Protein AF-A0A661XFU4-F1 (afdb_monomer_lite)

Foldseek 3Di:
DVVCCVVCVVVVLVVLLVVLVVVLVVLCVVCVVVLVPDDPVCSVVDCSNVSNVVSVVVSVVVVVVCCVVVLVVCCVVPVPVSPVVVVVVVVLVVQLCVQLVPFFQDCDDDSNVCCVVVVDPSSVRSSVRSNVVSVVVVVVVVVVCVVVVVVVVVVD

Sequence (156 aa):
MYKFLTKHGTAMAFGLGAVVAAIGILSILGGLDGYNMLPEDQQDTTDIFNVAISGGVILTIVAFATAILFGVYQVIMNPKGAIQSILGLVVIIGMFLIFYSTATTETAGPIYEDIQAGKLSGDVSNWITGALWTTLIIFGATIFVFIFSEIRNVFK

pLDDT: mean 89.97, std 5.71, range [57.38, 96.56]

Radius of gyration: 20.04 Å; chains: 1; bounding box: 47×38×58 Å

Structure (mmCIF, N/CA/C/O backbone):
data_AF-A0A661XFU4-F1
#
_entry.id   AF-A0A661XFU4-F1
#
loop_
_atom_site.group_PDB
_atom_site.id
_atom_site.type_symbol
_atom_site.label_atom_id
_atom_site.label_alt_id
_atom_site.label_comp_id
_atom_site.label_asym_id
_atom_site.label_entity_id
_atom_site.label_seq_id
_atom_site.pdbx_PDB_ins_code
_atom_site.Cartn_x
_atom_site.Cartn_y
_atom_site.Cartn_z
_atom_site.occupancy
_atom_site.B_iso_or_equiv
_atom_site.auth_seq_id
_atom_site.auth_comp_id
_atom_site.auth_asym_id
_atom_site.auth_atom_id
_atom_site.pdbx_PDB_model_num
ATOM 1 N N . MET A 1 1 ? -9.654 -20.796 16.132 1.00 57.38 1 MET A N 1
ATOM 2 C CA . MET A 1 1 ? -9.230 -19.957 14.987 1.00 57.38 1 MET A CA 1
ATOM 3 C C . MET A 1 1 ? -9.431 -18.463 15.218 1.00 57.38 1 MET A C 1
ATOM 5 O O . MET A 1 1 ? -8.440 -17.754 15.162 1.00 57.38 1 MET A O 1
ATOM 9 N N . TYR A 1 2 ? -10.638 -17.980 15.550 1.00 66.44 2 TYR A N 1
ATOM 10 C CA . TYR A 1 2 ? -10.903 -16.539 15.742 1.00 66.44 2 TYR A CA 1
ATOM 11 C C . TYR A 1 2 ? -9.912 -15.843 16.698 1.00 66.44 2 TYR A C 1
ATOM 13 O O . TYR A 1 2 ? -9.230 -14.917 16.286 1.00 66.44 2 TYR A O 1
ATOM 21 N N . LYS A 1 3 ? -9.713 -16.374 17.917 1.00 75.06 3 LYS A N 1
ATOM 22 C CA . LYS A 1 3 ? -8.766 -15.811 18.906 1.00 75.06 3 LYS A CA 1
ATOM 23 C C . LYS A 1 3 ? -7.305 -15.755 18.437 1.00 75.06 3 LYS A C 1
ATOM 25 O O . LYS A 1 3 ? -6.555 -14.896 18.886 1.00 75.06 3 LYS A O 1
ATOM 30 N N . PHE A 1 4 ? -6.894 -16.682 17.572 1.00 77.75 4 PHE A N 1
ATOM 31 C CA . PHE A 1 4 ? -5.534 -16.725 17.035 1.00 77.75 4 PHE A CA 1
ATOM 32 C C . PHE A 1 4 ? -5.346 -15.643 15.966 1.00 77.75 4 PHE A C 1
ATOM 34 O O . PHE A 1 4 ? -4.402 -14.866 16.053 1.00 77.75 4 PHE A O 1
ATOM 41 N N . LEU A 1 5 ? -6.299 -15.522 15.035 1.00 71.94 5 LEU A N 1
ATOM 42 C CA . LEU A 1 5 ? -6.296 -14.481 14.002 1.00 71.94 5 LEU A CA 1
ATOM 43 C C . LEU A 1 5 ? -6.442 -13.075 14.594 1.00 71.94 5 LEU A C 1
ATOM 45 O O . LEU A 1 5 ? -5.763 -12.159 14.155 1.00 71.94 5 LEU A O 1
ATOM 49 N N . THR A 1 6 ? -7.258 -12.892 15.633 1.00 74.94 6 THR A N 1
ATOM 50 C CA . THR A 1 6 ? -7.392 -11.582 16.291 1.00 74.94 6 THR A CA 1
ATOM 51 C C . THR A 1 6 ? -6.157 -11.193 17.101 1.00 74.94 6 THR A C 1
ATOM 53 O O . THR A 1 6 ? -5.906 -10.010 17.286 1.00 74.94 6 THR A O 1
ATOM 56 N N . LYS A 1 7 ? -5.386 -12.168 17.605 1.00 82.56 7 LYS A N 1
ATOM 57 C CA . LYS A 1 7 ? -4.180 -11.915 18.410 1.00 82.56 7 LYS A CA 1
ATOM 58 C C . LYS A 1 7 ? -2.912 -11.784 17.560 1.00 82.56 7 LYS A C 1
ATOM 60 O O . LYS A 1 7 ? -2.014 -11.037 17.926 1.00 82.56 7 LYS A O 1
ATOM 65 N N . HIS A 1 8 ? -2.837 -12.509 16.444 1.00 85.44 8 HIS A N 1
ATOM 66 C CA . HIS A 1 8 ? -1.637 -12.614 15.606 1.00 85.44 8 HIS A CA 1
ATOM 67 C C . HIS A 1 8 ? -1.863 -12.184 14.152 1.00 85.44 8 HIS A C 1
ATOM 69 O O . HIS A 1 8 ? -0.983 -12.386 13.322 1.00 85.44 8 HIS A O 1
ATOM 75 N N . GLY A 1 9 ? -3.012 -11.587 13.826 1.00 80.88 9 GLY A N 1
ATOM 76 C CA . GLY A 1 9 ? -3.378 -11.217 12.456 1.00 80.88 9 GLY A CA 1
ATOM 77 C C . GLY A 1 9 ? -2.322 -10.359 11.765 1.00 80.88 9 GLY A C 1
ATOM 78 O O . GLY A 1 9 ? -1.898 -10.693 10.663 1.00 80.88 9 GLY A O 1
ATOM 79 N N . THR A 1 10 ? -1.812 -9.330 12.446 1.00 82.56 10 THR A N 1
ATOM 80 C CA . THR A 1 10 ? -0.749 -8.462 11.915 1.00 82.56 10 THR A CA 1
ATOM 81 C C . THR A 1 10 ? 0.551 -9.226 11.660 1.00 82.56 10 THR A C 1
ATOM 83 O O . THR A 1 10 ? 1.158 -9.067 10.606 1.00 82.56 10 THR A O 1
ATOM 86 N N . ALA A 1 11 ? 0.957 -10.101 12.586 1.00 84.62 11 ALA A N 1
ATOM 87 C CA . ALA A 1 11 ? 2.164 -10.913 12.432 1.00 84.62 11 ALA A CA 1
ATOM 88 C C . ALA A 1 11 ? 2.035 -11.916 11.275 1.00 84.62 11 ALA A C 1
ATOM 90 O O . ALA A 1 11 ? 2.994 -12.136 10.543 1.00 84.62 11 ALA A O 1
ATOM 91 N N . MET A 1 12 ? 0.845 -12.489 11.071 1.00 85.44 12 MET A N 1
ATOM 92 C CA . MET A 1 12 ? 0.593 -13.380 9.940 1.00 85.44 12 MET A CA 1
ATOM 93 C C . MET A 1 12 ? 0.554 -12.641 8.606 1.00 85.44 12 MET A C 1
ATOM 95 O O . MET A 1 12 ? 1.117 -13.140 7.639 1.00 85.44 12 MET A O 1
ATOM 99 N N . ALA A 1 13 ? -0.070 -11.461 8.545 1.00 84.81 13 ALA A N 1
ATOM 100 C CA . ALA A 1 13 ? -0.080 -10.638 7.337 1.00 84.81 13 ALA A CA 1
ATOM 101 C C . ALA A 1 13 ? 1.345 -10.226 6.938 1.00 84.81 13 ALA A C 1
ATOM 103 O O . ALA A 1 13 ? 1.737 -10.390 5.784 1.00 84.81 13 ALA A O 1
ATOM 104 N N . PHE A 1 14 ? 2.143 -9.779 7.914 1.00 86.50 14 PHE A N 1
ATOM 105 C CA . PHE A 1 14 ? 3.555 -9.478 7.703 1.00 86.50 14 PHE A CA 1
ATOM 106 C C . PHE A 1 14 ? 4.342 -10.715 7.257 1.00 86.50 14 PHE A C 1
ATOM 108 O O . PHE A 1 14 ? 5.063 -10.651 6.269 1.00 86.50 14 PHE A O 1
ATOM 115 N N . GLY A 1 15 ? 4.174 -11.853 7.940 1.00 90.56 15 GLY A N 1
ATOM 116 C CA . GLY A 1 15 ? 4.860 -13.099 7.598 1.00 90.56 15 GLY A CA 1
ATOM 117 C C . GLY A 1 15 ? 4.535 -13.589 6.186 1.00 90.56 15 GLY A C 1
ATOM 118 O O . GLY A 1 15 ? 5.437 -13.970 5.449 1.00 90.56 15 GLY A O 1
ATOM 119 N N . LEU A 1 16 ? 3.266 -13.520 5.777 1.00 91.50 16 LEU A N 1
ATOM 120 C CA . LEU A 1 16 ? 2.834 -13.882 4.426 1.00 91.50 16 LEU A CA 1
ATOM 121 C C . LEU A 1 16 ? 3.483 -12.974 3.368 1.00 91.50 16 LEU A C 1
ATOM 123 O O . LEU A 1 16 ? 4.008 -13.470 2.373 1.00 91.50 16 LEU A O 1
ATOM 127 N N . GLY A 1 17 ? 3.501 -11.658 3.607 1.00 91.12 17 GLY A N 1
ATOM 128 C CA . GLY A 1 17 ? 4.184 -10.701 2.734 1.00 91.12 17 GLY A CA 1
ATOM 129 C C . GLY A 1 17 ? 5.694 -10.940 2.668 1.00 91.12 17 GLY A C 1
ATOM 130 O O . GLY A 1 17 ? 6.269 -10.949 1.583 1.00 91.12 17 GLY A O 1
ATOM 131 N N . ALA A 1 18 ? 6.330 -11.215 3.809 1.00 93.44 18 ALA A N 1
ATOM 132 C CA . ALA A 1 18 ? 7.754 -11.527 3.888 1.00 93.44 18 ALA A CA 1
ATOM 133 C C . ALA A 1 18 ? 8.112 -12.809 3.121 1.00 93.44 18 ALA A C 1
ATOM 135 O O . ALA A 1 18 ? 9.145 -12.850 2.460 1.00 93.44 18 ALA A O 1
ATOM 136 N N . VAL A 1 19 ? 7.254 -13.835 3.152 1.00 95.25 19 VAL A N 1
ATOM 137 C CA . VAL A 1 19 ? 7.441 -15.062 2.363 1.00 95.25 19 VAL A CA 1
ATOM 138 C C . VAL A 1 19 ? 7.367 -14.767 0.867 1.00 95.25 19 VAL A C 1
ATOM 140 O O . VAL A 1 19 ? 8.261 -15.178 0.133 1.00 95.25 19 VAL A O 1
ATOM 143 N N . VAL A 1 20 ? 6.354 -14.025 0.407 1.00 94.88 20 VAL A N 1
ATOM 144 C CA . VAL A 1 20 ? 6.242 -13.642 -1.013 1.00 94.88 20 VAL A CA 1
ATOM 145 C C . VAL A 1 20 ? 7.457 -12.824 -1.456 1.00 94.88 20 VAL A C 1
ATOM 147 O O . VAL A 1 20 ? 8.033 -13.110 -2.504 1.00 94.88 20 VAL A O 1
ATOM 150 N N . ALA A 1 21 ? 7.895 -11.864 -0.638 1.00 94.12 21 ALA A N 1
ATOM 151 C CA . ALA A 1 21 ? 9.090 -11.074 -0.909 1.00 94.12 21 ALA A CA 1
ATOM 152 C C . ALA A 1 21 ? 10.353 -11.945 -0.973 1.00 94.12 21 ALA A C 1
ATOM 154 O O . ALA A 1 21 ? 11.139 -11.811 -1.906 1.00 94.12 21 ALA A O 1
ATOM 155 N N . ALA A 1 22 ? 10.534 -12.874 -0.030 1.00 96.31 22 ALA A N 1
ATOM 156 C CA . ALA A 1 22 ? 11.678 -13.780 -0.013 1.00 96.31 22 ALA A CA 1
ATOM 157 C C . ALA A 1 22 ? 11.717 -14.675 -1.260 1.00 96.31 22 ALA A C 1
ATOM 159 O O . ALA A 1 22 ? 12.764 -14.793 -1.890 1.00 96.31 22 ALA A O 1
ATOM 160 N N . ILE A 1 23 ? 10.581 -15.259 -1.657 1.00 96.06 23 ILE A N 1
ATOM 161 C CA . ILE A 1 23 ? 10.496 -16.071 -2.880 1.00 96.06 23 ILE A CA 1
ATOM 162 C C . ILE A 1 23 ? 10.785 -15.206 -4.115 1.00 96.06 23 ILE A C 1
ATOM 164 O O . ILE A 1 23 ? 11.535 -15.630 -4.991 1.00 96.06 23 ILE A O 1
ATOM 168 N N . GLY A 1 24 ? 10.246 -13.986 -4.169 1.00 96.00 24 GLY A N 1
ATOM 169 C CA . GLY A 1 24 ? 10.532 -13.028 -5.235 1.00 96.00 24 GLY A CA 1
ATOM 170 C C . GLY A 1 24 ? 12.024 -12.708 -5.354 1.00 96.00 24 GLY A C 1
ATOM 171 O O . GLY A 1 24 ? 12.581 -12.782 -6.443 1.00 96.00 24 GLY A O 1
ATOM 172 N N . ILE A 1 25 ? 12.693 -12.439 -4.230 1.00 95.81 25 ILE A N 1
ATOM 173 C CA . ILE A 1 25 ? 14.142 -12.194 -4.191 1.00 95.81 25 ILE A CA 1
ATOM 174 C C . ILE A 1 25 ? 14.915 -13.421 -4.684 1.00 95.81 25 ILE A C 1
ATOM 176 O O . ILE A 1 25 ? 15.825 -13.273 -5.491 1.00 95.81 25 ILE A O 1
ATOM 180 N N . LEU A 1 26 ? 14.551 -14.630 -4.247 1.00 96.44 26 LEU A N 1
ATOM 181 C CA . LEU A 1 26 ? 15.207 -15.859 -4.705 1.00 96.44 26 LEU A CA 1
ATOM 182 C C . LEU A 1 26 ? 15.034 -16.081 -6.215 1.00 96.44 26 LEU A C 1
ATOM 184 O O . LEU A 1 26 ? 15.989 -16.475 -6.878 1.00 96.44 26 LEU A O 1
ATOM 188 N N . SER A 1 27 ? 13.848 -15.793 -6.756 1.00 95.81 27 SER A N 1
ATOM 189 C CA . SER A 1 27 ? 13.569 -15.848 -8.198 1.00 95.81 27 SER A CA 1
ATOM 190 C C . SER A 1 27 ? 14.450 -14.871 -8.981 1.00 95.81 27 SER A C 1
ATOM 192 O O . SER A 1 27 ? 15.085 -15.255 -9.961 1.00 95.81 27 SER A O 1
ATOM 194 N N . ILE A 1 28 ? 14.555 -13.626 -8.505 1.00 95.56 28 ILE A N 1
ATOM 195 C CA . ILE A 1 28 ? 15.386 -12.588 -9.125 1.00 95.56 28 ILE A CA 1
ATOM 196 C C . ILE A 1 28 ? 16.861 -12.985 -9.082 1.00 95.56 28 ILE A C 1
ATOM 198 O O . ILE A 1 28 ? 17.519 -12.985 -10.115 1.00 95.56 28 ILE A O 1
ATOM 202 N N . LEU A 1 29 ? 17.378 -13.371 -7.911 1.00 95.81 29 LEU A N 1
ATOM 203 C CA . LEU A 1 29 ? 18.782 -13.760 -7.754 1.00 95.81 29 LEU A CA 1
ATOM 204 C C . LEU A 1 29 ? 19.137 -14.995 -8.589 1.00 95.81 29 LEU A C 1
ATOM 206 O O . LEU A 1 29 ? 20.232 -15.059 -9.137 1.00 95.81 29 LEU A O 1
ATOM 210 N N . GLY A 1 30 ? 18.219 -15.957 -8.713 1.00 94.44 30 GLY A N 1
ATOM 211 C CA . GLY A 1 30 ? 18.424 -17.160 -9.520 1.00 94.44 30 GLY A CA 1
ATOM 212 C C . GLY A 1 30 ? 18.425 -16.913 -11.032 1.00 94.44 30 GLY A C 1
ATOM 213 O O . GLY A 1 30 ? 19.010 -17.704 -11.766 1.00 94.44 30 GLY A O 1
ATOM 214 N N . GLY A 1 31 ? 17.789 -15.836 -11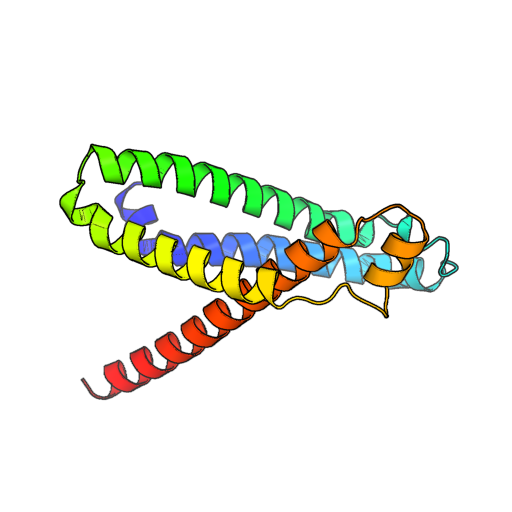.502 1.00 92.50 31 GLY A N 1
ATOM 215 C CA . GLY A 1 31 ? 17.699 -15.487 -12.924 1.00 92.50 31 GLY A CA 1
ATOM 216 C C . GLY A 1 31 ? 18.508 -14.255 -13.342 1.00 92.50 31 GLY A C 1
ATOM 217 O O . GLY A 1 31 ? 18.472 -13.877 -14.513 1.00 92.50 31 GLY A O 1
ATOM 218 N N . LEU A 1 32 ? 19.234 -13.631 -12.408 1.00 93.81 32 LEU A N 1
ATOM 219 C CA . LEU A 1 32 ? 19.890 -12.337 -12.606 1.00 93.81 32 LEU A CA 1
ATOM 220 C C . LEU A 1 32 ? 20.948 -12.368 -13.717 1.00 93.81 32 LEU A C 1
ATOM 222 O O . LEU A 1 32 ? 21.024 -11.441 -14.520 1.00 93.81 32 LEU A O 1
ATOM 226 N N . ASP A 1 33 ? 21.732 -13.443 -13.794 1.00 92.31 33 ASP A N 1
ATOM 227 C CA . ASP A 1 33 ? 22.762 -13.588 -14.826 1.00 92.31 33 ASP A CA 1
ATOM 228 C C . ASP A 1 33 ? 22.145 -13.665 -16.228 1.00 92.31 33 ASP A C 1
ATOM 230 O O . ASP A 1 33 ? 22.628 -13.016 -17.151 1.00 92.31 33 ASP A O 1
ATOM 234 N N . GLY A 1 34 ? 21.037 -14.400 -16.377 1.00 90.31 34 GLY A N 1
ATOM 235 C CA . GLY A 1 34 ? 20.303 -14.489 -17.640 1.00 90.31 34 GLY A CA 1
ATOM 236 C C . GLY A 1 34 ? 19.662 -13.159 -18.035 1.00 90.31 34 GLY A C 1
ATOM 237 O O . GLY A 1 34 ? 19.720 -12.776 -19.198 1.00 90.31 34 GLY A O 1
ATOM 238 N N . TYR A 1 35 ? 19.117 -12.425 -17.064 1.00 91.38 35 TYR A N 1
ATOM 239 C CA . TYR A 1 35 ? 18.552 -11.093 -17.280 1.00 91.38 35 TYR A CA 1
ATOM 240 C C . TYR A 1 35 ? 19.593 -10.082 -17.775 1.00 91.38 35 TYR A C 1
ATOM 242 O O . TYR A 1 35 ? 19.356 -9.383 -18.753 1.00 91.38 35 TYR A O 1
ATOM 250 N N . ASN A 1 36 ? 20.772 -10.046 -17.149 1.00 91.75 36 ASN A N 1
ATOM 251 C CA . ASN A 1 36 ? 21.837 -9.105 -17.510 1.00 91.75 36 ASN A CA 1
ATOM 252 C C . ASN A 1 36 ? 22.470 -9.388 -18.884 1.00 91.75 36 ASN A C 1
ATOM 254 O O . ASN A 1 36 ? 23.164 -8.530 -19.426 1.00 91.75 36 ASN A O 1
ATOM 258 N N . MET A 1 37 ? 22.270 -10.588 -19.436 1.00 92.06 37 MET A N 1
ATOM 259 C CA . MET A 1 37 ? 22.714 -10.946 -20.787 1.00 92.06 37 MET A CA 1
ATOM 260 C C . MET A 1 37 ? 21.713 -10.536 -21.873 1.00 92.06 37 MET A C 1
ATOM 262 O O . MET A 1 37 ? 22.070 -10.552 -23.053 1.00 92.06 37 MET A O 1
ATOM 266 N N . LEU A 1 38 ? 20.476 -10.189 -21.503 1.00 91.12 38 LEU A N 1
ATOM 267 C CA . LEU A 1 38 ? 19.467 -9.744 -22.455 1.00 91.12 38 LEU A CA 1
ATOM 268 C C . LEU A 1 38 ? 19.719 -8.286 -22.869 1.00 91.12 38 LEU A C 1
ATOM 270 O O . LEU A 1 38 ? 20.005 -7.440 -22.013 1.00 91.12 38 LEU A O 1
ATOM 274 N N . PRO A 1 39 ? 19.560 -7.970 -24.167 1.00 91.50 39 PRO A N 1
ATOM 275 C CA . PRO A 1 39 ? 19.386 -6.597 -24.626 1.00 91.50 39 PRO A CA 1
ATOM 276 C C . PRO A 1 39 ? 18.270 -5.883 -23.849 1.00 91.50 39 PRO A C 1
ATOM 278 O O . PRO A 1 39 ? 17.284 -6.512 -23.466 1.00 91.50 39 PRO A O 1
ATOM 281 N N . GLU A 1 40 ? 18.417 -4.578 -23.614 1.00 84.50 40 GLU A N 1
ATOM 282 C CA . GLU A 1 40 ? 17.480 -3.773 -22.810 1.00 84.50 40 GLU A CA 1
ATOM 283 C C . GLU A 1 40 ? 16.036 -3.839 -23.339 1.00 84.50 40 GLU A C 1
ATOM 285 O O . GLU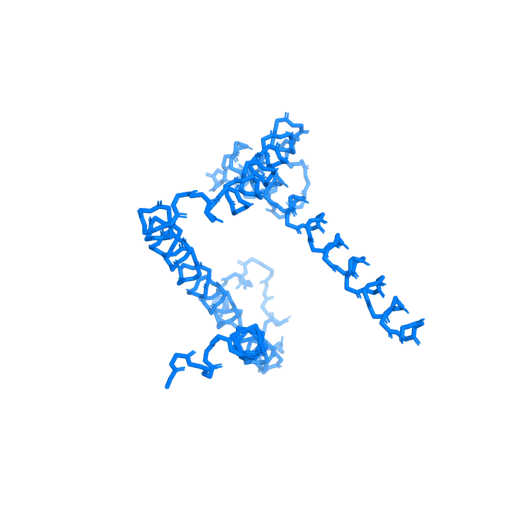 A 1 40 ? 15.091 -3.930 -22.562 1.00 84.50 40 GLU A O 1
ATOM 290 N N . ASP A 1 41 ? 15.869 -3.923 -24.660 1.00 84.44 41 ASP A N 1
ATOM 291 C CA . ASP A 1 41 ? 14.585 -4.068 -25.355 1.00 84.44 41 ASP A CA 1
ATOM 292 C C . ASP A 1 41 ? 13.945 -5.462 -25.230 1.00 84.44 41 ASP A C 1
ATOM 294 O O . ASP A 1 41 ? 12.825 -5.655 -25.693 1.00 84.44 41 ASP A O 1
ATOM 298 N N . GLN A 1 42 ? 14.642 -6.432 -24.631 1.00 86.94 42 GLN A N 1
ATOM 299 C CA . GLN A 1 42 ? 14.144 -7.792 -24.387 1.00 86.94 42 GLN A CA 1
ATOM 300 C C . GLN A 1 42 ? 14.037 -8.125 -22.896 1.00 86.94 42 GLN A C 1
ATOM 302 O O . GLN A 1 42 ? 13.586 -9.215 -22.535 1.00 86.94 42 GLN A O 1
ATOM 307 N N . GLN A 1 43 ? 14.451 -7.216 -22.012 1.00 85.69 43 GLN A N 1
ATOM 308 C CA . GLN A 1 43 ? 14.423 -7.435 -20.565 1.00 85.69 43 GLN A CA 1
ATOM 309 C C . GLN A 1 43 ? 13.001 -7.559 -20.008 1.00 85.69 43 GLN A C 1
ATOM 311 O O . GLN A 1 43 ? 12.807 -8.220 -18.992 1.00 85.69 43 GLN A O 1
ATOM 316 N N . ASP A 1 44 ? 12.002 -6.994 -20.682 1.00 81.62 44 ASP A N 1
ATOM 317 C CA . ASP A 1 44 ? 10.580 -7.104 -20.340 1.00 81.62 44 ASP A CA 1
ATOM 318 C C . ASP A 1 44 ? 9.986 -8.501 -20.605 1.00 81.62 44 ASP A C 1
ATOM 320 O O . ASP A 1 44 ? 8.939 -8.839 -20.056 1.00 81.62 44 ASP A O 1
ATOM 324 N N . THR A 1 45 ? 10.665 -9.339 -21.394 1.00 85.56 45 THR A N 1
ATOM 325 C CA . THR A 1 45 ? 10.237 -10.719 -21.692 1.00 85.56 45 THR A CA 1
ATOM 326 C C . THR A 1 45 ? 10.597 -11.727 -20.599 1.00 85.56 45 THR A C 1
ATOM 328 O O . THR A 1 45 ? 10.253 -12.905 -20.694 1.00 85.56 45 THR A O 1
ATOM 331 N N . THR A 1 46 ? 11.311 -11.284 -19.563 1.00 90.38 46 THR A N 1
ATOM 332 C CA . THR A 1 46 ? 11.746 -12.143 -18.464 1.00 90.38 46 THR A CA 1
ATOM 333 C C . THR A 1 46 ? 10.628 -12.422 -17.462 1.00 90.38 46 THR A C 1
ATOM 335 O O . THR A 1 46 ? 9.862 -11.538 -17.082 1.00 90.38 46 THR A O 1
ATOM 338 N N . ASP A 1 47 ? 10.621 -13.633 -16.911 1.00 92.38 47 ASP A N 1
ATOM 339 C CA . ASP A 1 47 ? 9.672 -14.023 -15.867 1.00 92.38 47 ASP A CA 1
ATOM 340 C C . ASP A 1 47 ? 10.250 -13.902 -14.445 1.00 92.38 47 ASP A C 1
ATOM 342 O O . ASP A 1 47 ? 9.564 -14.208 -13.465 1.00 92.38 47 ASP A O 1
ATOM 346 N N . ILE A 1 48 ? 11.502 -13.445 -14.287 1.00 94.25 48 ILE A N 1
ATOM 347 C CA . ILE A 1 48 ? 12.206 -13.469 -12.988 1.00 94.25 48 ILE A CA 1
ATOM 348 C C . ILE A 1 48 ? 11.508 -12.628 -11.908 1.00 94.25 48 ILE A C 1
ATOM 350 O O . ILE A 1 48 ? 11.614 -12.942 -10.720 1.00 94.25 48 ILE A O 1
ATOM 354 N N . PHE A 1 49 ? 10.752 -11.603 -12.318 1.00 94.06 49 PHE A N 1
ATOM 355 C CA . PHE A 1 49 ? 9.984 -10.718 -11.438 1.00 94.06 49 PHE A CA 1
ATOM 356 C C . PHE A 1 49 ? 8.539 -11.182 -11.218 1.00 94.06 49 PHE A C 1
ATOM 358 O O . PHE A 1 49 ? 7.879 -10.697 -10.292 1.00 94.06 49 PHE A O 1
ATOM 365 N N . ASN A 1 50 ? 8.034 -12.131 -12.016 1.00 93.44 50 ASN A N 1
ATOM 366 C CA . ASN A 1 50 ? 6.615 -12.492 -12.028 1.00 93.44 50 ASN A CA 1
ATOM 367 C C . ASN A 1 50 ? 6.126 -12.958 -10.668 1.00 93.44 50 ASN A C 1
ATOM 369 O O . ASN A 1 50 ? 5.017 -12.615 -10.277 1.00 93.44 50 ASN A O 1
ATOM 373 N N . VAL A 1 51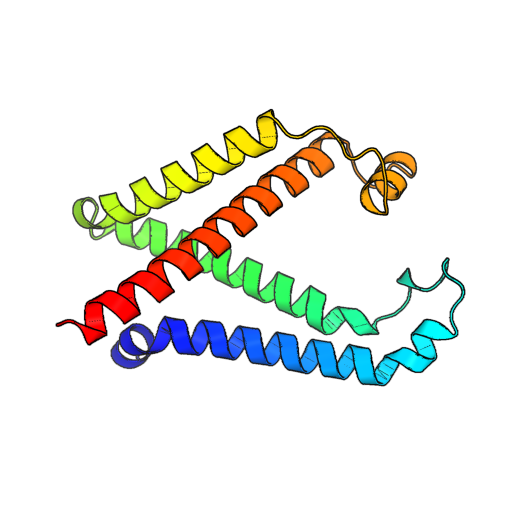 ? 6.931 -13.709 -9.916 1.00 93.12 51 VAL A N 1
ATOM 374 C CA . VAL A 1 51 ? 6.521 -14.195 -8.593 1.00 93.12 51 VAL A CA 1
ATOM 375 C C . VAL A 1 51 ? 6.336 -13.043 -7.602 1.00 93.12 51 VAL A C 1
ATOM 377 O O . VAL A 1 51 ? 5.350 -13.021 -6.867 1.00 93.12 51 VAL A O 1
ATOM 380 N N . ALA A 1 52 ? 7.240 -12.060 -7.614 1.00 91.50 52 ALA A N 1
ATOM 381 C CA . ALA A 1 52 ? 7.139 -10.884 -6.755 1.00 91.50 52 ALA A CA 1
ATOM 382 C C . ALA A 1 52 ? 5.927 -10.022 -7.139 1.00 91.50 52 ALA A C 1
ATOM 384 O O . ALA A 1 52 ? 5.129 -9.650 -6.276 1.00 91.50 52 ALA A O 1
ATOM 385 N N . ILE A 1 53 ? 5.764 -9.758 -8.440 1.00 92.19 53 ILE A N 1
ATOM 386 C CA . ILE A 1 53 ? 4.679 -8.929 -8.972 1.00 92.19 53 ILE A CA 1
ATOM 387 C C . ILE A 1 53 ? 3.332 -9.620 -8.754 1.00 92.19 53 ILE A C 1
ATOM 389 O O . ILE A 1 53 ? 2.468 -9.078 -8.070 1.00 92.19 53 ILE A O 1
ATOM 393 N N . SER A 1 54 ? 3.148 -10.835 -9.275 1.00 93.94 54 SER A N 1
ATOM 394 C CA . SER A 1 54 ? 1.883 -11.572 -9.159 1.00 93.94 54 SER A CA 1
ATOM 395 C C . SER A 1 54 ? 1.516 -11.854 -7.704 1.00 93.94 54 SER A C 1
ATOM 397 O O . SER A 1 54 ? 0.361 -11.670 -7.329 1.00 93.94 54 SER A O 1
ATOM 399 N N . GLY A 1 55 ? 2.488 -12.209 -6.857 1.00 93.06 55 GLY A N 1
ATOM 400 C CA . GLY A 1 55 ? 2.275 -12.376 -5.425 1.00 93.06 55 GLY A CA 1
ATOM 401 C C . GLY A 1 55 ? 1.781 -11.086 -4.770 1.00 93.06 55 GLY A C 1
ATOM 402 O O . GLY A 1 55 ? 0.777 -11.105 -4.058 1.00 93.06 55 GLY A O 1
ATOM 403 N N . GLY A 1 56 ? 2.421 -9.951 -5.063 1.00 91.56 56 GLY A N 1
ATOM 404 C CA . GLY A 1 56 ? 1.986 -8.638 -4.585 1.00 91.56 56 GLY A CA 1
ATOM 405 C C . GLY A 1 56 ? 0.578 -8.266 -5.058 1.00 91.56 56 GLY A C 1
ATOM 406 O O . GLY A 1 56 ? -0.248 -7.829 -4.252 1.00 91.56 56 GLY A O 1
ATOM 407 N N . VAL A 1 57 ? 0.266 -8.502 -6.336 1.00 93.44 57 VAL A N 1
ATOM 408 C CA . VAL A 1 57 ? -1.065 -8.249 -6.909 1.00 93.44 57 VAL A CA 1
ATOM 409 C C . VAL A 1 57 ? -2.125 -9.120 -6.235 1.00 93.44 57 VAL A C 1
ATOM 411 O O . VAL A 1 57 ? -3.147 -8.601 -5.791 1.00 93.44 57 VAL A O 1
ATOM 414 N N . ILE A 1 58 ? -1.881 -10.425 -6.089 1.00 94.31 58 ILE A N 1
ATOM 415 C CA . ILE A 1 58 ? -2.814 -11.357 -5.441 1.00 94.31 58 ILE A CA 1
ATOM 416 C C . ILE A 1 58 ? -3.080 -10.931 -3.996 1.00 94.31 58 ILE A C 1
ATOM 418 O O . ILE A 1 58 ? -4.239 -10.837 -3.586 1.00 94.31 58 ILE A O 1
ATOM 422 N N . LEU A 1 59 ? -2.027 -10.635 -3.227 1.00 92.00 59 LEU A N 1
ATOM 423 C CA . LEU A 1 59 ? -2.175 -10.187 -1.842 1.00 92.00 59 LEU A CA 1
ATOM 424 C C . LEU A 1 59 ? -2.951 -8.874 -1.749 1.00 92.00 59 LEU A C 1
ATOM 426 O O . LEU A 1 59 ? -3.804 -8.737 -0.874 1.00 92.00 59 LEU A O 1
ATOM 430 N N . THR A 1 60 ? -2.709 -7.945 -2.672 1.00 90.94 60 THR A N 1
ATOM 431 C CA . THR A 1 60 ? -3.433 -6.672 -2.747 1.00 90.94 60 THR A CA 1
ATOM 432 C C . THR A 1 60 ? -4.915 -6.890 -3.031 1.00 90.94 60 THR A C 1
ATOM 434 O O . THR A 1 60 ? -5.758 -6.330 -2.332 1.00 90.94 60 THR A O 1
ATOM 437 N N . ILE A 1 61 ? -5.256 -7.747 -3.998 1.00 94.00 61 ILE A N 1
ATOM 438 C CA . ILE A 1 61 ? -6.649 -8.074 -4.331 1.00 94.00 61 ILE A CA 1
ATOM 439 C C . ILE A 1 61 ? -7.356 -8.707 -3.128 1.00 94.00 61 ILE A C 1
ATOM 441 O O . ILE A 1 61 ? -8.465 -8.302 -2.778 1.00 94.00 61 ILE A O 1
ATOM 445 N N . VAL A 1 62 ? -6.715 -9.670 -2.460 1.00 92.31 62 VAL A N 1
ATOM 446 C CA . VAL A 1 62 ? -7.279 -10.333 -1.275 1.00 92.31 62 VAL A CA 1
ATOM 447 C C . VAL A 1 62 ? -7.459 -9.343 -0.124 1.00 92.31 62 VAL A C 1
ATOM 449 O O . VAL A 1 62 ? -8.513 -9.330 0.516 1.00 92.31 62 VAL A O 1
ATOM 452 N N . ALA A 1 63 ? -6.466 -8.489 0.131 1.00 90.00 63 ALA A N 1
ATOM 453 C CA . ALA A 1 63 ? -6.542 -7.454 1.156 1.00 90.00 63 ALA A CA 1
ATOM 454 C C . ALA A 1 63 ? -7.678 -6.464 0.869 1.00 90.00 63 ALA A C 1
ATOM 456 O O . ALA A 1 63 ? -8.475 -6.169 1.755 1.00 90.00 63 ALA A O 1
ATOM 457 N N . PHE A 1 64 ? -7.808 -6.005 -0.375 1.00 90.81 64 PHE A N 1
ATOM 458 C CA . PHE A 1 64 ? -8.874 -5.098 -0.785 1.00 90.81 64 PHE A CA 1
ATOM 459 C C . PHE A 1 64 ? -10.262 -5.738 -0.647 1.00 90.81 64 PHE A C 1
ATOM 461 O O . PHE A 1 64 ? -11.156 -5.158 -0.028 1.00 90.81 64 PHE A O 1
ATOM 468 N N . ALA A 1 65 ? -10.439 -6.964 -1.149 1.00 93.75 65 ALA A N 1
ATOM 469 C CA . ALA A 1 65 ? -11.705 -7.686 -1.057 1.00 93.75 65 ALA A CA 1
ATOM 470 C C . ALA A 1 65 ? -12.123 -7.919 0.403 1.00 93.75 65 ALA A C 1
ATOM 472 O O . ALA A 1 65 ? -13.266 -7.659 0.782 1.00 93.75 65 ALA A O 1
ATOM 473 N N . THR A 1 66 ? -11.191 -8.364 1.249 1.00 89.06 66 THR A N 1
ATOM 474 C CA . THR A 1 66 ? -11.461 -8.571 2.678 1.00 89.06 66 THR A CA 1
ATOM 475 C C . THR A 1 66 ? -11.719 -7.259 3.415 1.00 89.06 66 THR A C 1
ATOM 477 O O . THR A 1 66 ? -12.638 -7.214 4.230 1.00 89.06 66 THR A O 1
ATOM 480 N N . ALA A 1 67 ? -10.997 -6.179 3.102 1.00 86.81 67 ALA A N 1
ATOM 481 C CA . ALA A 1 67 ? -11.237 -4.858 3.677 1.00 86.81 67 ALA A CA 1
ATOM 482 C C . ALA A 1 67 ? -12.653 -4.346 3.375 1.00 86.81 67 ALA A C 1
ATOM 484 O O . ALA A 1 67 ? -13.319 -3.843 4.279 1.00 86.81 67 ALA A O 1
ATOM 485 N N . ILE A 1 68 ? -13.151 -4.530 2.147 1.00 90.94 68 ILE A N 1
ATOM 486 C CA . ILE A 1 68 ? -14.531 -4.170 1.794 1.00 90.94 68 ILE A CA 1
ATOM 487 C C . ILE A 1 68 ? -15.529 -5.046 2.551 1.00 90.94 68 ILE A C 1
ATOM 489 O O . ILE A 1 68 ? -16.422 -4.519 3.214 1.00 90.94 68 ILE A O 1
ATOM 493 N N . LEU A 1 69 ? -15.382 -6.373 2.480 1.00 92.00 69 LEU A N 1
ATOM 494 C CA . LEU A 1 69 ? -16.330 -7.306 3.095 1.00 92.00 69 LEU A CA 1
ATOM 495 C C . LEU A 1 69 ? -16.436 -7.089 4.609 1.00 92.00 69 LEU A C 1
ATOM 497 O O . LEU A 1 69 ? -17.539 -6.942 5.140 1.00 92.00 69 LEU A O 1
ATOM 501 N N . PHE A 1 70 ? -15.299 -7.021 5.305 1.00 87.25 70 PHE A N 1
ATOM 502 C CA . PHE A 1 70 ? -15.277 -6.792 6.747 1.00 87.25 70 PHE A CA 1
ATOM 503 C C . PHE A 1 70 ? -15.627 -5.353 7.119 1.00 87.25 70 PHE A C 1
ATOM 505 O O . PHE A 1 70 ? -16.287 -5.150 8.136 1.00 87.25 70 PHE A O 1
ATOM 512 N N . GLY A 1 71 ? -15.255 -4.369 6.297 1.00 86.81 71 GLY A N 1
ATOM 513 C CA . GLY A 1 71 ? -15.635 -2.973 6.496 1.00 86.81 71 GLY A CA 1
ATOM 514 C C . GLY A 1 71 ? -17.151 -2.794 6.472 1.00 86.81 71 GLY A C 1
ATOM 515 O O . GLY A 1 71 ? -17.726 -2.262 7.420 1.00 86.81 71 GLY A O 1
ATOM 516 N N . VAL A 1 72 ? -17.821 -3.319 5.443 1.00 90.81 72 VAL A N 1
ATOM 517 C CA . VAL A 1 72 ? -19.288 -3.291 5.337 1.00 90.81 72 VAL A CA 1
ATOM 518 C C . VAL A 1 72 ? -19.931 -4.066 6.488 1.00 90.81 72 VAL A C 1
ATOM 520 O O . VAL A 1 72 ? -20.837 -3.553 7.145 1.00 90.81 72 VAL A O 1
ATOM 523 N N . TYR A 1 73 ? -19.433 -5.270 6.787 1.00 90.50 73 TYR A N 1
ATOM 524 C CA . TYR A 1 73 ? -19.929 -6.073 7.905 1.00 90.50 73 TYR A CA 1
ATOM 525 C C . TYR A 1 73 ? -19.846 -5.325 9.247 1.00 90.50 73 TYR A C 1
ATOM 527 O O . TYR A 1 73 ? -20.810 -5.322 10.015 1.00 90.50 73 TYR A O 1
ATOM 535 N N . GLN A 1 74 ? -18.726 -4.650 9.524 1.00 87.25 74 GLN A N 1
ATOM 536 C CA . GLN A 1 74 ? -18.518 -3.895 10.759 1.00 87.25 74 GLN A CA 1
ATOM 537 C C . GLN A 1 74 ? -19.436 -2.674 10.853 1.00 87.25 74 GLN A C 1
ATOM 539 O O . GLN A 1 74 ? -19.976 -2.411 11.927 1.00 87.25 74 GLN A O 1
ATOM 544 N N . VAL A 1 75 ? -19.652 -1.957 9.747 1.00 91.56 75 VAL A N 1
ATOM 545 C CA . VAL A 1 75 ? -20.585 -0.822 9.703 1.00 91.56 75 VAL A CA 1
ATOM 546 C C . VAL A 1 75 ? -22.015 -1.274 10.002 1.00 91.56 75 VAL A C 1
ATOM 548 O O . VAL A 1 75 ? -22.705 -0.600 10.760 1.00 91.56 75 VAL A O 1
ATOM 551 N N . ILE A 1 76 ? -22.448 -2.421 9.469 1.00 93.81 76 ILE A N 1
ATOM 552 C CA . ILE A 1 76 ? -23.802 -2.953 9.694 1.00 93.81 76 ILE A CA 1
ATOM 553 C C . ILE A 1 76 ? -23.975 -3.446 11.136 1.00 93.81 76 ILE A C 1
ATOM 555 O O . ILE A 1 76 ? -24.953 -3.102 11.795 1.00 93.81 76 ILE A O 1
ATOM 559 N N . MET A 1 77 ? -23.033 -4.250 11.638 1.00 94.12 77 MET A N 1
ATOM 560 C CA . MET A 1 77 ? -23.157 -4.890 12.953 1.00 94.12 77 MET A CA 1
ATOM 561 C C . MET A 1 77 ? -22.844 -3.948 14.120 1.00 94.12 77 MET A C 1
ATOM 563 O O . MET A 1 77 ? -23.375 -4.124 15.215 1.00 94.12 77 MET A O 1
ATOM 567 N N . ASN A 1 78 ? -21.971 -2.958 13.919 1.00 92.56 78 ASN A N 1
ATOM 568 C CA . ASN A 1 78 ? -21.597 -1.998 14.954 1.00 92.56 78 ASN A CA 1
ATOM 569 C C . ASN A 1 78 ? -21.312 -0.601 14.365 1.00 92.56 78 ASN A C 1
ATOM 571 O O . ASN A 1 78 ? -20.156 -0.162 14.330 1.00 92.56 78 ASN A O 1
ATOM 575 N N . PRO A 1 79 ? -22.360 0.146 13.966 1.00 88.75 79 PRO A N 1
ATOM 576 C CA . PRO A 1 79 ? -22.209 1.446 13.310 1.00 88.75 79 PRO A CA 1
ATOM 577 C C . PRO A 1 79 ? -21.422 2.457 14.151 1.00 88.75 79 PRO A C 1
ATOM 579 O O . PRO A 1 79 ? -20.581 3.188 13.636 1.00 88.75 79 PRO A O 1
ATOM 582 N N . LYS A 1 80 ? -21.662 2.478 15.470 1.00 89.50 80 LYS A N 1
ATOM 583 C CA . LYS A 1 80 ? -20.969 3.391 16.392 1.00 89.50 80 LYS A CA 1
ATOM 584 C C . LYS A 1 80 ? -19.487 3.040 16.528 1.00 89.50 80 LYS A C 1
ATOM 586 O O . LYS A 1 80 ? -18.650 3.936 16.532 1.00 89.50 80 LYS A O 1
ATOM 591 N N . GLY A 1 81 ? -19.157 1.750 16.605 1.00 87.62 81 GLY A N 1
ATOM 592 C CA . GLY A 1 81 ? -17.769 1.283 16.630 1.00 87.62 81 GLY A CA 1
ATOM 593 C C . GLY A 1 81 ? -17.031 1.508 15.307 1.00 87.62 81 GLY A C 1
ATOM 594 O O . GLY A 1 81 ? -15.817 1.684 15.308 1.00 87.62 81 GLY A O 1
ATOM 595 N N . ALA A 1 82 ? -17.752 1.553 14.185 1.00 89.75 82 ALA A N 1
ATOM 596 C CA . ALA A 1 82 ? -17.179 1.770 12.858 1.00 89.75 82 ALA A CA 1
ATOM 597 C C . ALA A 1 82 ? -16.779 3.232 12.576 1.00 89.75 82 ALA A C 1
ATOM 599 O O . ALA A 1 82 ? -16.085 3.494 11.594 1.00 89.75 82 ALA A O 1
ATOM 600 N N . ILE A 1 83 ? -17.166 4.192 13.426 1.00 91.19 83 ILE A N 1
ATOM 601 C CA . ILE A 1 83 ? -16.848 5.618 13.227 1.00 91.19 83 ILE A CA 1
ATOM 602 C C . ILE A 1 83 ? -15.334 5.837 13.107 1.00 91.19 83 ILE A C 1
ATOM 604 O O . ILE A 1 83 ? -14.893 6.588 12.242 1.00 91.19 83 ILE A O 1
ATOM 608 N N . GLN A 1 84 ? -14.530 5.145 13.920 1.00 86.31 84 GLN A N 1
ATOM 609 C CA . GLN A 1 84 ? -13.069 5.267 13.872 1.00 86.31 84 GLN A CA 1
ATOM 610 C C . GLN A 1 84 ? -12.489 4.770 12.540 1.00 86.31 84 GLN A C 1
ATOM 612 O O . GLN A 1 84 ? -11.648 5.447 11.952 1.00 86.31 84 GLN A O 1
ATOM 617 N N . SER A 1 85 ? -12.965 3.630 12.028 1.00 83.75 85 SER A N 1
ATOM 618 C CA . SER A 1 85 ? -12.524 3.100 10.730 1.00 83.75 85 SER A CA 1
ATOM 619 C C . SER A 1 85 ? -12.981 3.970 9.559 1.00 83.75 85 SER A C 1
ATOM 621 O O . SER A 1 85 ? -12.219 4.171 8.618 1.00 83.75 85 SER A O 1
ATOM 623 N N . ILE A 1 86 ? -14.191 4.535 9.630 1.00 89.88 86 ILE A N 1
ATOM 624 C CA . ILE A 1 86 ? -14.706 5.454 8.607 1.00 89.88 86 ILE A CA 1
ATOM 625 C C . ILE A 1 86 ? -13.872 6.737 8.586 1.00 89.88 86 ILE A C 1
ATOM 627 O O . ILE A 1 86 ? -13.459 7.171 7.516 1.00 89.88 86 ILE A O 1
ATOM 631 N N . LEU A 1 87 ? -13.577 7.321 9.751 1.00 92.00 87 LEU A N 1
ATOM 632 C CA . LEU A 1 87 ? -12.724 8.508 9.843 1.00 92.00 87 LEU A CA 1
ATOM 633 C C . LEU A 1 87 ? -11.331 8.248 9.263 1.00 92.00 87 LEU A C 1
ATOM 635 O O . LEU A 1 87 ? -10.838 9.066 8.492 1.00 92.00 87 LEU A O 1
ATOM 639 N N . GLY A 1 88 ? -10.725 7.098 9.574 1.00 89.25 88 GLY A N 1
ATOM 640 C CA . GLY A 1 88 ? -9.450 6.697 8.977 1.00 89.25 88 GLY A CA 1
ATOM 641 C C . GLY A 1 88 ? -9.516 6.630 7.449 1.00 89.25 88 GLY A C 1
ATOM 642 O O . GLY A 1 88 ? -8.665 7.201 6.773 1.00 89.25 88 GLY A O 1
ATOM 643 N N . LEU A 1 89 ? -10.561 6.007 6.895 1.00 90.44 89 LEU A N 1
ATOM 644 C CA . LEU A 1 89 ? -10.758 5.922 5.447 1.00 90.44 89 LEU A CA 1
ATOM 645 C C . LEU A 1 89 ? -10.940 7.304 4.800 1.00 90.44 89 LEU A C 1
ATOM 647 O O . LEU A 1 89 ? -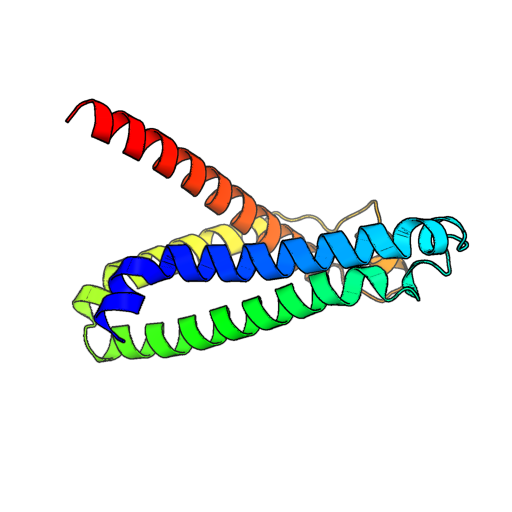10.351 7.570 3.756 1.00 90.44 89 LEU A O 1
ATOM 651 N N . VAL A 1 90 ? -11.710 8.196 5.429 1.00 94.44 90 VAL A N 1
ATOM 652 C CA . VAL A 1 90 ? -11.904 9.576 4.954 1.00 94.44 90 VAL A CA 1
ATOM 653 C C . VAL A 1 90 ? -10.577 10.331 4.894 1.00 94.44 90 VAL A C 1
ATOM 655 O O . VAL A 1 90 ? -10.327 11.025 3.912 1.00 94.44 90 VAL A O 1
ATOM 658 N N . VAL A 1 91 ? -9.706 10.169 5.895 1.00 94.62 91 VAL A N 1
ATOM 659 C CA . VAL A 1 91 ? -8.369 10.785 5.890 1.00 94.62 91 VAL A CA 1
ATOM 660 C C . VAL A 1 91 ? -7.520 10.253 4.734 1.00 94.62 91 VAL A C 1
ATOM 662 O O . VAL A 1 91 ? -6.921 11.049 4.017 1.00 94.62 91 VAL A O 1
ATOM 665 N N . ILE A 1 92 ? -7.510 8.935 4.503 1.00 93.31 92 ILE A N 1
ATOM 666 C CA . ILE A 1 92 ? -6.748 8.318 3.403 1.00 93.31 92 ILE A CA 1
ATOM 667 C C . ILE A 1 92 ? -7.248 8.818 2.042 1.00 93.31 92 ILE A C 1
ATOM 669 O O . ILE A 1 92 ? -6.443 9.210 1.201 1.00 93.31 92 ILE A O 1
ATOM 673 N N . ILE A 1 93 ? -8.568 8.848 1.834 1.00 94.94 93 ILE A N 1
ATOM 674 C CA . ILE A 1 93 ? -9.170 9.356 0.594 1.00 94.94 93 ILE A CA 1
ATOM 675 C C . ILE A 1 93 ? -8.846 10.840 0.414 1.00 94.94 93 ILE A C 1
ATOM 677 O O . ILE A 1 93 ? -8.451 11.249 -0.672 1.00 94.94 93 ILE A O 1
ATOM 681 N N . GLY A 1 94 ? -8.974 11.646 1.470 1.00 96.31 94 GLY A N 1
ATOM 682 C CA . GLY A 1 94 ? -8.642 13.068 1.428 1.00 96.31 94 GLY A CA 1
ATOM 683 C C . GLY A 1 94 ? -7.183 13.310 1.045 1.00 96.31 94 GLY A C 1
ATOM 684 O O . GLY A 1 94 ? -6.913 14.117 0.161 1.00 96.31 94 GLY A O 1
ATOM 685 N N . MET A 1 95 ? -6.249 12.566 1.644 1.00 95.75 95 MET A N 1
ATOM 686 C CA . MET A 1 95 ? -4.833 12.614 1.274 1.00 95.75 95 MET A CA 1
ATOM 687 C C . MET A 1 95 ? -4.615 12.231 -0.189 1.00 95.75 95 MET A C 1
ATOM 689 O O . MET A 1 95 ? -3.954 12.972 -0.912 1.00 95.75 95 MET A O 1
ATOM 693 N N . PHE A 1 96 ? -5.202 11.119 -0.637 1.00 96.44 96 PHE A N 1
ATOM 694 C CA . PHE A 1 96 ? -5.094 10.679 -2.024 1.00 96.44 96 PHE A CA 1
ATOM 695 C C . PHE A 1 96 ? -5.598 11.738 -3.004 1.00 96.44 96 PHE A C 1
ATOM 697 O O . PHE A 1 96 ? -4.909 12.042 -3.972 1.00 96.44 96 PHE A O 1
ATOM 704 N N . LEU A 1 97 ? -6.758 12.342 -2.738 1.00 96.56 97 LEU A N 1
ATOM 705 C CA . LEU A 1 97 ? -7.311 13.394 -3.589 1.00 96.56 97 LEU A CA 1
ATOM 706 C C . LEU A 1 97 ? -6.401 14.621 -3.641 1.00 96.56 97 LEU A C 1
ATOM 708 O O . LEU A 1 97 ? -6.219 15.179 -4.719 1.00 96.56 97 LEU A O 1
ATOM 712 N N . ILE A 1 98 ? -5.796 15.010 -2.513 1.00 95.88 98 ILE A N 1
ATOM 713 C CA . ILE A 1 98 ? -4.815 16.099 -2.483 1.00 95.88 98 ILE A CA 1
ATOM 714 C C . ILE A 1 98 ? -3.635 15.745 -3.390 1.00 95.88 98 ILE A C 1
ATOM 716 O O . ILE A 1 98 ? -3.386 16.473 -4.346 1.00 95.88 98 ILE A O 1
ATOM 720 N N . PHE A 1 99 ? -2.970 14.608 -3.161 1.00 95.62 99 PHE A N 1
ATOM 721 C CA . PHE A 1 99 ? -1.780 14.237 -3.929 1.00 95.62 99 PHE A CA 1
ATOM 722 C C . PHE A 1 99 ? -2.066 14.003 -5.405 1.00 95.62 99 PHE A C 1
ATOM 724 O O . PHE A 1 99 ? -1.272 14.430 -6.234 1.00 95.62 99 PHE A O 1
ATOM 731 N N . TYR A 1 100 ? -3.198 13.385 -5.738 1.00 94.50 100 TYR A N 1
ATOM 732 C CA . TYR A 1 100 ? -3.627 13.223 -7.121 1.00 94.50 100 TYR A CA 1
ATOM 733 C C . TYR A 1 100 ? -3.886 14.587 -7.778 1.00 94.50 100 TYR A C 1
ATOM 735 O O . TYR A 1 100 ? -3.383 14.844 -8.865 1.00 94.50 100 TYR A O 1
ATOM 743 N N . SER A 1 101 ? -4.598 15.499 -7.108 1.00 94.19 101 SER A N 1
ATOM 744 C CA . SER A 1 101 ? -4.892 16.828 -7.668 1.00 94.19 101 SER A CA 1
ATOM 745 C C . SER A 1 101 ? -3.652 17.704 -7.872 1.00 94.19 101 SER A C 1
ATOM 747 O O . SER A 1 101 ? -3.649 18.571 -8.742 1.00 94.19 101 SER A O 1
ATOM 749 N N . THR A 1 102 ? -2.601 17.483 -7.078 1.00 93.44 102 THR A N 1
ATOM 750 C CA . THR A 1 102 ? -1.319 18.189 -7.195 1.00 93.44 102 THR A CA 1
ATOM 751 C C . THR A 1 102 ? -0.289 17.432 -8.030 1.00 93.44 102 THR A C 1
ATOM 753 O O . THR A 1 102 ? 0.800 17.957 -8.252 1.00 93.44 102 THR A O 1
ATOM 756 N N . ALA A 1 103 ? -0.587 16.201 -8.456 1.00 92.62 103 ALA A N 1
ATOM 757 C CA . ALA A 1 103 ? 0.326 15.406 -9.260 1.00 92.62 103 ALA A CA 1
ATOM 758 C C . ALA A 1 103 ? 0.419 16.001 -10.665 1.00 92.62 103 ALA A C 1
ATOM 760 O O . ALA A 1 103 ? -0.584 16.231 -11.341 1.00 92.62 103 ALA A O 1
ATOM 761 N N . THR A 1 104 ? 1.646 16.236 -11.103 1.00 89.75 104 THR A N 1
ATOM 762 C CA . THR A 1 104 ? 1.956 16.550 -12.492 1.00 89.75 104 THR A CA 1
ATOM 763 C C . THR A 1 104 ? 2.329 15.266 -13.209 1.00 89.75 104 THR A C 1
ATOM 765 O O . THR A 1 104 ? 3.054 14.449 -12.644 1.00 89.75 104 THR A O 1
ATOM 768 N N . THR A 1 105 ? 1.869 15.115 -14.450 1.00 87.31 105 THR A N 1
ATOM 769 C CA . THR A 1 105 ? 2.193 13.943 -15.268 1.00 87.31 105 THR A CA 1
ATOM 770 C C . THR A 1 105 ? 3.698 13.778 -15.377 1.00 87.31 105 THR A C 1
ATOM 772 O O . THR A 1 105 ? 4.410 14.758 -15.598 1.00 87.31 105 THR A O 1
ATOM 775 N N . GLU A 1 106 ? 4.163 12.543 -15.194 1.00 85.38 106 GLU A N 1
ATOM 776 C CA . GLU A 1 106 ? 5.585 12.224 -15.208 1.00 85.38 106 GLU A CA 1
ATOM 777 C C . GLU A 1 106 ? 6.197 12.624 -16.554 1.00 85.38 106 GLU A C 1
ATOM 779 O O . GLU A 1 106 ? 5.660 12.300 -17.612 1.00 85.38 106 GLU A O 1
ATOM 784 N N . THR A 1 107 ? 7.320 13.344 -16.513 1.00 86.06 107 THR A N 1
ATOM 785 C CA . THR A 1 107 ? 8.023 13.848 -17.708 1.00 86.06 107 THR A CA 1
ATOM 786 C C . THR A 1 107 ? 9.385 13.189 -17.924 1.00 86.06 107 THR A C 1
ATOM 788 O O . THR A 1 107 ? 10.154 13.629 -18.778 1.00 86.06 107 THR A O 1
ATOM 791 N N . ALA A 1 108 ? 9.732 12.188 -17.115 1.00 84.44 108 ALA A N 1
ATOM 792 C CA . ALA A 1 108 ? 10.995 11.468 -17.199 1.00 84.44 108 ALA A CA 1
ATOM 793 C C . ALA A 1 108 ? 10.867 10.037 -16.651 1.00 84.44 108 ALA A C 1
ATOM 795 O O . ALA A 1 108 ? 9.990 9.744 -15.839 1.00 84.44 108 ALA A O 1
ATOM 796 N N . GLY A 1 109 ? 11.785 9.165 -17.074 1.00 84.38 109 GLY A N 1
ATOM 797 C CA . GLY A 1 109 ? 11.877 7.783 -16.608 1.00 84.38 109 GLY A CA 1
ATOM 798 C C . GLY A 1 109 ? 10.874 6.820 -17.262 1.00 84.38 109 GLY A C 1
ATOM 799 O O . GLY A 1 109 ? 10.153 7.204 -18.183 1.00 84.38 109 GLY A O 1
ATOM 800 N N . PRO A 1 110 ? 10.801 5.571 -16.766 1.00 81.62 110 PRO A N 1
ATOM 801 C CA . PRO A 1 110 ? 10.066 4.488 -17.429 1.00 81.62 110 PRO A CA 1
ATOM 802 C C . PRO A 1 110 ? 8.564 4.762 -17.616 1.00 81.62 110 PRO A C 1
ATOM 804 O O . PRO A 1 110 ? 7.985 4.414 -18.639 1.00 81.62 110 PRO A O 1
ATOM 807 N N . ILE A 1 111 ? 7.926 5.454 -16.663 1.00 83.06 111 ILE A N 1
ATOM 808 C CA . ILE A 1 111 ? 6.500 5.818 -16.764 1.00 83.06 111 ILE A CA 1
ATOM 809 C C . ILE A 1 111 ? 6.268 6.806 -17.916 1.00 83.06 111 ILE A C 1
ATOM 811 O O . ILE A 1 111 ? 5.277 6.697 -18.635 1.00 83.06 111 ILE A O 1
ATOM 815 N N . TYR A 1 112 ? 7.183 7.756 -18.122 1.00 86.50 112 TYR A N 1
ATOM 816 C CA . TYR A 1 112 ? 7.083 8.718 -19.218 1.00 86.50 112 TYR A CA 1
ATOM 817 C C . TYR A 1 112 ? 7.263 8.054 -20.589 1.00 86.50 112 TYR A C 1
ATOM 819 O O . TYR A 1 112 ? 6.568 8.408 -21.542 1.00 86.50 112 TYR A O 1
ATOM 827 N N . GLU A 1 113 ? 8.152 7.067 -20.689 1.00 85.94 113 GLU A N 1
ATOM 828 C CA . GLU A 1 113 ? 8.344 6.283 -21.914 1.00 85.94 113 GLU A CA 1
ATOM 829 C C . GLU A 1 113 ? 7.073 5.523 -22.301 1.00 85.94 113 GLU A C 1
ATOM 831 O O . GLU A 1 113 ? 6.662 5.563 -23.461 1.00 85.94 113 GLU A O 1
ATOM 836 N N . ASP A 1 114 ? 6.378 4.929 -21.329 1.00 85.94 114 ASP A N 1
ATOM 837 C CA . ASP A 1 114 ? 5.099 4.261 -21.570 1.00 85.94 114 ASP A CA 1
ATOM 838 C C . ASP A 1 114 ? 3.964 5.233 -21.937 1.00 85.94 114 ASP A C 1
ATOM 840 O O . ASP A 1 114 ? 3.076 4.876 -22.720 1.00 85.94 114 ASP A O 1
ATOM 844 N N . ILE A 1 115 ? 3.990 6.470 -21.423 1.00 87.56 115 ILE A N 1
ATOM 845 C CA . ILE A 1 115 ? 3.064 7.529 -21.856 1.00 87.56 115 ILE A CA 1
ATOM 846 C C . ILE A 1 115 ? 3.325 7.889 -23.320 1.00 87.56 115 ILE A C 1
ATOM 848 O O . ILE A 1 115 ? 2.389 7.957 -24.118 1.00 87.56 115 ILE A O 1
ATOM 852 N N . GLN A 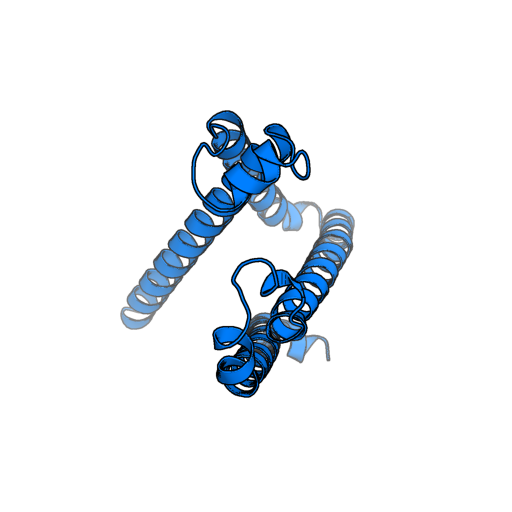1 116 ? 4.591 8.076 -23.701 1.00 87.75 116 GLN A N 1
ATOM 853 C CA . GLN A 1 116 ? 4.961 8.377 -25.086 1.00 87.75 116 GLN A CA 1
ATOM 854 C C . GLN A 1 116 ? 4.664 7.216 -26.042 1.00 87.75 116 GLN A C 1
ATOM 856 O O . GLN A 1 116 ? 4.252 7.445 -27.178 1.00 87.75 116 GLN A O 1
ATOM 861 N N . ALA A 1 117 ? 4.799 5.974 -25.575 1.00 85.81 117 ALA A N 1
ATOM 862 C CA . ALA A 1 117 ? 4.417 4.776 -26.316 1.00 85.81 117 ALA A CA 1
ATOM 863 C C . ALA A 1 117 ? 2.890 4.566 -26.396 1.00 85.81 117 ALA A C 1
ATOM 865 O O . ALA A 1 117 ? 2.437 3.599 -27.008 1.00 85.81 117 ALA A O 1
ATOM 866 N N . GLY A 1 118 ? 2.085 5.436 -25.770 1.00 85.50 118 GLY A N 1
ATOM 867 C CA . GLY A 1 118 ? 0.625 5.336 -25.742 1.00 85.50 118 GLY A CA 1
ATOM 868 C C . GLY A 1 118 ? 0.091 4.164 -24.912 1.00 85.50 118 GLY A C 1
ATOM 869 O O . GLY A 1 118 ? -1.091 3.836 -25.014 1.00 85.50 118 GLY A O 1
ATOM 870 N N . LYS A 1 119 ? 0.940 3.525 -24.099 1.00 85.50 119 LYS A N 1
ATOM 871 C CA . LYS A 1 119 ? 0.568 2.420 -23.201 1.00 85.50 119 LYS A CA 1
ATOM 872 C C . LYS A 1 119 ? -0.093 2.926 -21.917 1.00 85.50 119 LYS A C 1
ATOM 874 O O . LYS A 1 119 ? -0.885 2.208 -21.311 1.00 85.50 119 LYS A O 1
ATOM 879 N N . LEU A 1 120 ? 0.215 4.160 -21.516 1.00 86.94 120 LEU A N 1
ATOM 880 C CA . LEU A 1 120 ? -0.313 4.820 -20.322 1.00 86.94 120 LEU A CA 1
ATOM 881 C C . LEU A 1 120 ? -0.855 6.213 -20.661 1.00 86.94 120 LEU A C 1
ATOM 883 O O . LEU A 1 120 ? -0.278 6.943 -21.460 1.00 86.94 120 LEU A O 1
ATOM 887 N N . SER A 1 121 ? -1.967 6.608 -20.035 1.00 90.38 121 SER A N 1
ATOM 888 C CA . SER A 1 121 ? -2.446 7.991 -20.114 1.00 90.38 121 SER A CA 1
ATOM 889 C C . SER A 1 121 ? -1.825 8.847 -19.008 1.00 90.38 121 SER A C 1
ATOM 891 O O . SER A 1 121 ? -1.475 8.345 -17.935 1.00 90.38 121 SER A O 1
ATOM 893 N N . GLY A 1 122 ? -1.745 10.162 -19.235 1.00 86.38 122 GLY A N 1
ATOM 894 C CA . GLY A 1 122 ? -1.286 11.109 -18.212 1.00 86.38 122 GLY A CA 1
ATOM 895 C C . GLY A 1 122 ? -2.141 11.082 -16.938 1.00 86.38 122 GLY A C 1
ATOM 896 O O . GLY A 1 122 ? -1.615 11.213 -15.836 1.00 86.38 122 GLY A O 1
ATOM 897 N N . ASP A 1 123 ? -3.440 10.801 -17.063 1.00 89.00 123 ASP A N 1
ATOM 898 C CA . ASP A 1 123 ? -4.334 10.656 -15.910 1.00 89.00 123 ASP A CA 1
ATOM 899 C C . ASP A 1 123 ? -3.997 9.426 -15.060 1.00 89.00 123 ASP A C 1
ATOM 901 O O . ASP A 1 123 ? -4.006 9.508 -13.830 1.00 89.00 123 ASP A O 1
ATOM 905 N N . VAL A 1 124 ? -3.656 8.296 -15.693 1.00 90.56 124 VAL A N 1
ATOM 906 C CA . VAL A 1 124 ? -3.219 7.090 -14.973 1.00 90.56 124 VAL A CA 1
ATOM 907 C C . VAL A 1 124 ? -1.876 7.339 -14.288 1.00 90.56 124 VAL A C 1
ATOM 909 O O . VAL A 1 124 ? -1.696 6.928 -13.145 1.00 90.56 124 VAL A O 1
ATOM 912 N N . SER A 1 125 ? -0.964 8.073 -14.930 1.00 90.12 125 SER A N 1
ATOM 913 C CA . SER A 1 125 ? 0.292 8.505 -14.305 1.00 90.12 125 SER A CA 1
ATOM 914 C C . SER A 1 125 ? 0.040 9.328 -13.040 1.00 90.12 125 SER A C 1
ATOM 916 O O . SER A 1 125 ? 0.578 9.002 -11.986 1.00 90.12 125 SER A O 1
ATOM 918 N N . ASN A 1 126 ? -0.829 10.338 -13.107 1.00 92.94 126 ASN A N 1
ATOM 919 C CA . ASN A 1 126 ? -1.163 11.180 -11.955 1.00 92.94 126 ASN A CA 1
ATOM 920 C C . ASN A 1 126 ? -1.819 10.368 -10.825 1.00 92.94 126 ASN A C 1
ATOM 922 O O . ASN A 1 126 ? -1.563 10.611 -9.643 1.00 92.94 126 ASN A O 1
ATOM 926 N N . TRP A 1 127 ? -2.647 9.382 -11.182 1.00 92.19 127 TRP A N 1
ATOM 927 C CA . TRP A 1 127 ? -3.271 8.460 -10.236 1.00 92.19 127 TRP A CA 1
ATOM 928 C C . TRP A 1 127 ? -2.234 7.593 -9.507 1.00 92.19 127 TRP A C 1
ATOM 930 O O . TRP A 1 127 ? -2.276 7.496 -8.278 1.00 92.19 127 TRP A O 1
ATOM 940 N N . ILE A 1 128 ? -1.270 7.023 -10.243 1.00 91.19 128 ILE A N 1
ATOM 941 C CA . ILE A 1 128 ? -0.147 6.256 -9.679 1.00 91.19 128 ILE A CA 1
ATOM 942 C C . ILE A 1 128 ? 0.653 7.134 -8.713 1.00 91.19 128 ILE A C 1
ATOM 944 O O . ILE A 1 128 ? 0.879 6.736 -7.569 1.00 91.19 128 ILE A O 1
ATOM 948 N N . THR A 1 129 ? 1.023 8.346 -9.130 1.00 91.38 129 THR A N 1
ATOM 949 C CA . THR A 1 129 ? 1.790 9.285 -8.301 1.00 91.38 129 THR A CA 1
ATOM 950 C C . THR A 1 129 ? 1.032 9.646 -7.019 1.00 91.38 129 THR A C 1
ATOM 952 O O . THR A 1 129 ? 1.594 9.570 -5.923 1.00 91.38 129 THR A O 1
ATOM 955 N N . GLY A 1 130 ? -0.266 9.954 -7.113 1.00 93.88 130 GLY A N 1
ATOM 956 C CA . GLY A 1 130 ? -1.106 10.243 -5.947 1.00 93.88 130 GLY A CA 1
ATOM 957 C C . GLY A 1 130 ? -1.212 9.068 -4.966 1.00 93.88 130 GLY A C 1
ATOM 958 O O . GLY A 1 130 ? -1.122 9.253 -3.746 1.00 93.88 130 GLY A O 1
ATOM 959 N N . ALA A 1 131 ? -1.355 7.847 -5.488 1.00 92.50 131 ALA A N 1
ATOM 960 C CA . ALA A 1 131 ? -1.411 6.630 -4.686 1.00 92.50 131 ALA A CA 1
ATOM 961 C C . ALA A 1 131 ? -0.079 6.362 -3.969 1.00 92.50 131 ALA A C 1
ATOM 963 O O . ALA A 1 131 ? -0.075 6.141 -2.756 1.00 92.50 131 ALA A O 1
ATOM 964 N N . LEU A 1 132 ? 1.048 6.460 -4.684 1.00 92.31 132 LEU A N 1
ATOM 965 C CA . LEU A 1 132 ? 2.387 6.246 -4.131 1.00 92.31 132 LEU A CA 1
ATOM 966 C C . LEU A 1 132 ? 2.688 7.201 -2.975 1.00 92.31 132 LEU A C 1
ATOM 968 O O . LEU A 1 132 ? 3.072 6.750 -1.896 1.00 92.31 132 LEU A O 1
ATOM 972 N N . TRP A 1 133 ? 2.462 8.504 -3.155 1.00 93.75 133 TRP A N 1
ATOM 973 C CA . TRP A 1 133 ? 2.704 9.486 -2.094 1.00 93.75 133 TRP A CA 1
ATOM 974 C C . TRP A 1 133 ? 1.832 9.250 -0.865 1.00 93.75 133 TRP A C 1
ATOM 976 O O . TRP A 1 133 ? 2.322 9.311 0.265 1.00 93.75 133 TRP A O 1
ATOM 986 N N . THR A 1 134 ? 0.561 8.906 -1.074 1.00 95.12 134 THR A N 1
ATOM 987 C CA . THR A 1 134 ? -0.350 8.558 0.023 1.00 95.12 134 THR A CA 1
ATOM 988 C C . THR A 1 134 ? 0.185 7.368 0.818 1.00 95.12 134 THR A C 1
ATOM 990 O O . THR A 1 134 ? 0.272 7.433 2.046 1.00 95.12 134 THR A O 1
ATOM 993 N N . THR A 1 135 ? 0.609 6.302 0.134 1.00 92.44 135 THR A N 1
ATOM 994 C CA . THR A 1 135 ? 1.191 5.117 0.773 1.00 92.44 135 THR A CA 1
ATOM 995 C C . THR A 1 135 ? 2.485 5.442 1.511 1.00 92.44 135 THR A C 1
ATOM 997 O O . THR A 1 135 ? 2.625 5.049 2.668 1.00 92.44 135 THR A O 1
ATOM 1000 N N . LEU A 1 136 ? 3.411 6.177 0.892 1.00 93.94 136 LEU A N 1
ATOM 1001 C CA . LEU A 1 136 ? 4.701 6.522 1.496 1.00 93.94 136 LEU A CA 1
ATOM 1002 C C . LEU A 1 136 ? 4.536 7.352 2.771 1.00 93.94 136 LEU A C 1
ATOM 1004 O O . LEU A 1 136 ? 5.217 7.099 3.765 1.00 93.94 136 LEU A O 1
ATOM 1008 N N . ILE A 1 137 ? 3.599 8.301 2.782 1.00 95.06 137 ILE A N 1
ATOM 1009 C CA . ILE A 1 137 ? 3.341 9.138 3.957 1.00 95.06 137 ILE A CA 1
ATOM 1010 C C . ILE A 1 137 ? 2.694 8.329 5.076 1.00 95.06 137 ILE A C 1
ATOM 1012 O O . ILE A 1 137 ? 3.121 8.440 6.223 1.00 95.06 137 ILE A O 1
ATOM 1016 N N . ILE A 1 138 ? 1.701 7.488 4.769 1.00 92.88 138 ILE A N 1
ATOM 1017 C CA . ILE A 1 138 ? 1.081 6.612 5.774 1.00 92.88 138 ILE A CA 1
ATOM 1018 C C . ILE A 1 138 ? 2.114 5.637 6.336 1.00 92.88 138 ILE A C 1
ATOM 1020 O O . ILE A 1 138 ? 2.153 5.408 7.545 1.00 92.88 138 ILE A O 1
ATOM 1024 N N . PHE A 1 139 ? 2.975 5.087 5.484 1.00 91.00 139 PHE A N 1
ATOM 1025 C CA . PHE A 1 139 ? 4.053 4.203 5.902 1.00 91.00 139 PHE A CA 1
ATOM 1026 C C . PHE A 1 139 ? 5.041 4.924 6.831 1.00 91.00 139 PHE A C 1
ATOM 1028 O O . PHE A 1 139 ? 5.316 4.439 7.928 1.00 91.00 139 PHE A O 1
ATOM 1035 N N . GLY A 1 140 ? 5.492 6.125 6.458 1.00 93.88 140 GLY A N 1
ATOM 1036 C CA . GLY A 1 140 ? 6.349 6.961 7.300 1.00 93.88 140 GLY A CA 1
ATO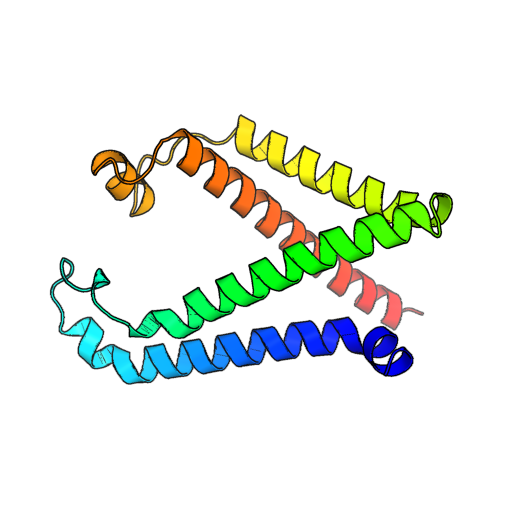M 1037 C C . GLY A 1 140 ? 5.696 7.325 8.637 1.00 93.88 140 GLY A C 1
ATOM 1038 O O . GLY A 1 140 ? 6.314 7.178 9.691 1.00 93.88 140 GLY A O 1
ATOM 1039 N N . ALA A 1 141 ? 4.420 7.719 8.621 1.00 93.31 141 ALA A N 1
ATOM 1040 C CA . ALA A 1 141 ? 3.644 7.997 9.828 1.00 93.31 141 ALA A CA 1
ATOM 1041 C C . ALA A 1 141 ? 3.499 6.752 10.714 1.00 93.31 141 ALA A C 1
ATOM 1043 O O . ALA A 1 141 ? 3.592 6.847 11.936 1.00 93.31 141 ALA A O 1
ATOM 1044 N N . THR A 1 142 ? 3.330 5.575 10.111 1.00 90.31 142 THR A N 1
ATOM 1045 C CA . THR A 1 142 ? 3.249 4.296 10.826 1.00 90.31 142 THR A CA 1
ATOM 1046 C C . THR A 1 142 ? 4.559 3.990 11.542 1.00 90.31 142 THR A C 1
ATOM 1048 O O . THR A 1 142 ? 4.536 3.678 12.731 1.00 90.31 142 THR A O 1
ATOM 1051 N N . ILE A 1 143 ? 5.700 4.138 10.860 1.00 91.88 143 ILE A N 1
ATOM 1052 C CA . ILE A 1 143 ? 7.026 3.979 11.476 1.00 91.88 143 ILE A CA 1
ATOM 1053 C C . ILE A 1 143 ? 7.193 4.968 12.633 1.00 91.88 143 ILE A C 1
ATOM 1055 O O . ILE A 1 143 ? 7.617 4.580 13.720 1.00 91.88 143 ILE A O 1
ATOM 1059 N N . PHE A 1 144 ? 6.823 6.233 12.427 1.00 93.94 144 PHE A N 1
ATOM 1060 C CA . PHE A 1 144 ? 6.940 7.268 13.450 1.00 93.94 144 PHE A CA 1
ATOM 1061 C C . PHE A 1 144 ? 6.105 6.948 14.700 1.00 93.94 144 PHE A C 1
ATOM 1063 O O . PHE A 1 144 ? 6.612 6.995 15.822 1.00 93.94 144 PHE A O 1
ATOM 1070 N N . VAL A 1 145 ? 4.837 6.565 14.515 1.00 92.81 145 VAL A N 1
ATOM 1071 C CA . VAL A 1 145 ? 3.940 6.158 15.608 1.00 92.81 145 VAL A CA 1
ATOM 1072 C C . VAL A 1 145 ? 4.467 4.913 16.313 1.00 92.81 145 VAL A C 1
ATOM 1074 O O . VAL A 1 145 ? 4.442 4.868 17.541 1.00 92.81 145 VAL A O 1
ATOM 1077 N N . PHE A 1 146 ? 4.971 3.929 15.565 1.00 89.44 146 PHE A N 1
ATOM 1078 C CA . PHE A 1 146 ? 5.554 2.712 16.121 1.00 89.44 146 PHE A CA 1
ATOM 1079 C C . PHE A 1 146 ? 6.734 3.033 17.045 1.00 89.44 146 PHE A C 1
ATOM 1081 O O . PHE A 1 146 ? 6.694 2.679 18.224 1.00 89.44 146 PHE A O 1
ATOM 1088 N N . ILE A 1 147 ? 7.721 3.797 16.563 1.00 93.00 147 ILE A N 1
ATOM 1089 C CA . ILE A 1 147 ? 8.886 4.211 17.360 1.00 93.00 147 ILE A CA 1
ATOM 1090 C C . ILE A 1 147 ? 8.440 4.956 18.623 1.00 93.00 147 ILE A C 1
ATOM 1092 O O . ILE A 1 147 ? 8.871 4.626 19.727 1.00 93.00 147 ILE A O 1
ATOM 1096 N N . PHE A 1 148 ? 7.545 5.939 18.488 1.00 92.88 148 PHE A N 1
ATOM 1097 C CA . PHE A 1 148 ? 7.074 6.717 19.633 1.00 92.88 148 PHE A CA 1
ATOM 1098 C C . PHE A 1 148 ? 6.299 5.861 20.645 1.00 92.88 148 PHE A C 1
ATOM 1100 O O . PHE A 1 148 ? 6.404 6.071 21.856 1.00 92.88 148 PHE A O 1
ATOM 1107 N N . SER A 1 149 ? 5.528 4.882 20.165 1.00 91.44 149 SER A N 1
ATOM 1108 C CA . SER A 1 149 ? 4.781 3.963 21.020 1.00 91.44 149 SER A CA 1
ATOM 1109 C C . SER A 1 149 ? 5.704 3.074 21.853 1.00 91.44 149 SER A C 1
ATOM 1111 O O . SER A 1 149 ? 5.461 2.937 23.051 1.00 91.44 149 SER A O 1
ATOM 1113 N N . GLU A 1 150 ? 6.793 2.573 21.266 1.00 90.88 150 GLU A N 1
ATOM 1114 C CA . GLU A 1 150 ? 7.802 1.777 21.970 1.00 90.88 150 GLU A CA 1
ATOM 1115 C C . GLU A 1 150 ? 8.552 2.620 23.005 1.00 90.88 150 GLU A C 1
ATOM 1117 O O . GLU A 1 150 ? 8.650 2.222 24.164 1.00 90.88 150 GLU A O 1
ATOM 1122 N N . ILE A 1 151 ? 8.985 3.836 22.643 1.00 93.44 151 ILE A N 1
ATOM 1123 C CA . ILE A 1 151 ? 9.619 4.771 23.589 1.00 93.44 151 ILE A CA 1
ATOM 1124 C C . ILE A 1 151 ? 8.695 5.016 24.786 1.00 93.44 151 ILE A C 1
ATOM 1126 O O . ILE A 1 151 ? 9.102 4.857 25.935 1.00 93.44 151 ILE A O 1
ATOM 1130 N N . ARG A 1 152 ? 7.427 5.365 24.537 1.00 94.44 152 ARG A N 1
ATOM 1131 C CA . ARG A 1 152 ? 6.443 5.595 25.604 1.00 94.44 152 ARG A CA 1
ATOM 1132 C C . ARG A 1 152 ? 6.233 4.355 26.474 1.00 94.44 152 ARG A C 1
ATOM 1134 O O . ARG A 1 152 ? 5.980 4.511 27.664 1.00 94.44 152 ARG A O 1
ATOM 1141 N N . ASN A 1 153 ? 6.274 3.162 25.886 1.00 94.31 153 ASN A N 1
ATOM 1142 C CA . ASN A 1 153 ? 6.085 1.904 26.598 1.00 94.31 153 ASN A CA 1
ATOM 1143 C C . ASN A 1 153 ? 7.263 1.589 27.530 1.00 94.31 153 ASN A C 1
ATOM 1145 O O . ASN A 1 153 ? 7.039 1.097 28.622 1.00 94.31 153 ASN A O 1
ATOM 1149 N N . VAL A 1 154 ? 8.495 1.941 27.146 1.00 91.25 154 VAL A N 1
ATOM 1150 C CA . VAL A 1 154 ? 9.688 1.798 28.003 1.00 91.25 154 VAL A CA 1
ATOM 1151 C C . VAL A 1 154 ? 9.636 2.715 29.235 1.00 91.25 154 VAL A C 1
ATOM 1153 O O . VAL A 1 154 ? 10.192 2.380 30.277 1.00 91.25 154 VAL A O 1
ATOM 1156 N N . PHE A 1 155 ? 8.968 3.869 29.134 1.00 92.06 155 PHE A N 1
ATOM 1157 C CA . PHE A 1 155 ? 8.805 4.821 30.242 1.00 92.06 155 PHE A CA 1
ATOM 1158 C C . PHE A 1 155 ? 7.537 4.605 31.087 1.00 92.06 155 PHE A C 1
ATOM 1160 O O . PHE A 1 155 ? 7.249 5.425 31.963 1.00 92.06 155 PHE A O 1
ATOM 1167 N N . LYS A 1 156 ? 6.759 3.553 30.820 1.00 72.06 156 LYS A N 1
ATOM 1168 C CA . LYS A 1 156 ? 5.598 3.153 31.623 1.00 72.06 156 LYS A CA 1
ATOM 1169 C C . LYS A 1 156 ? 5.889 1.870 32.381 1.00 72.06 156 LYS A C 1
ATOM 1171 O O . LYS A 1 156 ? 5.393 1.783 33.524 1.00 72.06 156 LYS A O 1
#

Secondary structure (DSSP, 8-state):
-HHHHHHHHHHHHHHHHHHHHHHHHHHHHHHHHHHHTS-GGGGGG--TTHHHHHHHHHHHHHHHHHHHHHHHHHHHH-TTTTHHHHHHHHHHHHHHHHHHHHPPPP-SSHHHHHHHTTSS-HHHHHHHHHHHHHHHHHHHHHHHHHHHHHHHHHT-